Protein AF-A0A2V7ITN9-F1 (afdb_monomer_lite)

Foldseek 3Di:
DDDDPDPVVVVVVVVVCCVVVVPPPDVVLVVPLLNCQAPPPQEDLVVLLVQLLVQLVVLVVDPPPCPQNVDLVSSLVVLLVVLVVVLVVQQVVCVVVVNRNHRNGHHYNVSSVSSSVSSNVNVVVVVVLCPDPPSVVVD

pLDDT: mean 72.34, std 14.69, range [39.53, 93.0]

Structure (mmCIF, N/CA/C/O backbone):
data_AF-A0A2V7ITN9-F1
#
_entry.id   AF-A0A2V7ITN9-F1
#
loop_
_atom_site.group_PDB
_atom_site.id
_atom_site.type_symbol
_atom_site.label_atom_id
_atom_site.label_alt_id
_atom_site.label_comp_id
_atom_site.label_asym_id
_atom_site.label_entity_id
_atom_site.label_seq_id
_atom_site.pdbx_PDB_ins_code
_atom_site.Cartn_x
_atom_site.Cartn_y
_atom_site.Cartn_z
_atom_site.occupancy
_atom_site.B_iso_or_equiv
_atom_site.auth_seq_id
_atom_site.auth_comp_id
_atom_site.auth_asym_id
_atom_site.auth_atom_id
_atom_site.pdbx_PDB_model_num
ATOM 1 N N . MET A 1 1 ? 2.853 12.381 34.288 1.00 39.53 1 MET A N 1
ATOM 2 C CA . MET A 1 1 ? 3.360 11.828 33.014 1.00 39.53 1 MET A CA 1
ATOM 3 C C . MET A 1 1 ? 4.210 12.902 32.360 1.00 39.53 1 MET A C 1
ATOM 5 O O . MET A 1 1 ? 3.672 13.941 32.010 1.00 39.53 1 MET A O 1
ATOM 9 N N . VAL A 1 2 ? 5.527 12.709 32.303 1.00 39.62 2 VAL A N 1
ATOM 10 C CA . VAL A 1 2 ? 6.455 13.657 31.670 1.00 39.62 2 VAL A CA 1
ATOM 11 C C . VAL A 1 2 ? 6.541 13.282 30.195 1.00 39.62 2 VAL A C 1
ATOM 13 O O . VAL A 1 2 ? 7.094 12.242 29.853 1.00 39.62 2 VAL A O 1
ATOM 16 N N . THR A 1 3 ? 5.950 14.087 29.317 1.00 48.09 3 THR A N 1
ATOM 17 C CA . THR A 1 3 ? 6.200 13.990 27.877 1.00 48.09 3 THR A CA 1
ATOM 18 C C . THR A 1 3 ? 7.564 14.611 27.608 1.00 48.09 3 THR A C 1
ATOM 20 O O . THR A 1 3 ? 7.684 15.835 27.550 1.00 48.09 3 THR A O 1
ATOM 23 N N . SER A 1 4 ? 8.607 13.790 27.486 1.00 51.88 4 SER A N 1
ATOM 24 C CA . SER A 1 4 ? 9.888 14.272 26.967 1.00 51.88 4 SER A CA 1
ATOM 25 C C . SER A 1 4 ? 9.669 14.785 25.540 1.00 51.88 4 SER A C 1
ATOM 27 O O . SER A 1 4 ? 9.165 14.024 24.709 1.00 51.88 4 SER A O 1
ATOM 29 N N . PRO A 1 5 ? 10.008 16.049 25.224 1.00 58.72 5 PRO A N 1
ATOM 30 C CA . PRO A 1 5 ? 9.960 16.523 23.851 1.00 58.72 5 PRO A CA 1
ATOM 31 C C . PRO A 1 5 ? 10.928 15.672 23.028 1.00 58.72 5 PRO A C 1
ATOM 33 O O . PRO A 1 5 ? 12.087 15.502 23.414 1.00 58.72 5 PRO A O 1
ATOM 36 N N . ALA A 1 6 ? 10.451 15.112 21.914 1.00 60.06 6 ALA A N 1
ATOM 37 C CA . ALA A 1 6 ? 11.315 14.403 20.981 1.00 60.06 6 ALA A CA 1
ATOM 38 C C . ALA A 1 6 ? 12.515 15.312 20.645 1.00 60.06 6 ALA A C 1
ATOM 40 O O . ALA A 1 6 ? 12.313 16.494 20.335 1.00 60.06 6 ALA A O 1
ATOM 41 N N . PRO A 1 7 ? 13.761 14.823 20.766 1.00 65.50 7 PRO A N 1
ATOM 42 C CA . PRO A 1 7 ? 14.930 15.667 20.591 1.00 65.50 7 PRO A CA 1
ATOM 43 C C . PRO A 1 7 ? 14.910 16.253 19.178 1.00 65.50 7 PRO A C 1
ATOM 45 O O . PRO A 1 7 ? 14.743 15.525 18.204 1.00 65.50 7 PRO A O 1
ATOM 48 N N . ARG A 1 8 ? 15.083 17.575 19.059 1.00 70.12 8 ARG A N 1
ATOM 49 C CA . ARG A 1 8 ? 15.069 18.314 17.776 1.00 70.12 8 ARG A CA 1
ATOM 50 C C . ARG A 1 8 ? 15.982 17.681 16.714 1.00 70.12 8 ARG A C 1
ATOM 52 O O . ARG A 1 8 ? 15.676 17.714 15.528 1.00 70.12 8 ARG A O 1
ATOM 59 N N . TRP A 1 9 ? 17.053 17.035 17.163 1.00 69.94 9 TRP A N 1
ATOM 60 C CA . TRP A 1 9 ? 18.008 16.265 16.366 1.00 69.94 9 TRP A CA 1
ATOM 61 C C . TRP A 1 9 ? 17.390 15.072 15.635 1.00 69.94 9 TRP A C 1
ATOM 63 O O . TRP A 1 9 ? 17.800 14.773 14.523 1.00 69.94 9 TRP A O 1
ATOM 73 N N . LEU A 1 10 ? 16.385 14.419 16.220 1.00 69.88 10 LEU A N 1
ATOM 74 C CA . LEU A 1 10 ? 15.669 13.298 15.610 1.00 69.88 10 LEU A CA 1
ATOM 75 C C . LEU A 1 10 ? 14.804 13.784 14.442 1.00 69.88 10 LEU A C 1
ATOM 77 O O . LEU A 1 10 ? 14.781 13.148 13.397 1.00 69.88 10 LEU A O 1
ATOM 81 N N . GLY A 1 11 ? 14.178 14.958 14.577 1.00 70.44 11 GLY A N 1
ATOM 82 C CA . GLY A 1 11 ? 13.463 15.609 13.475 1.00 70.44 11 GLY A CA 1
ATOM 83 C C . GLY A 1 11 ? 14.395 16.029 12.336 1.00 70.44 11 GLY A C 1
ATOM 84 O O . GLY A 1 11 ? 14.070 15.821 11.173 1.00 70.44 11 GLY A O 1
ATOM 85 N N . ILE A 1 12 ? 15.581 16.552 12.663 1.00 76.19 12 ILE A N 1
ATOM 86 C CA . ILE A 1 12 ? 16.606 16.912 11.670 1.00 76.19 12 ILE A CA 1
ATOM 87 C C . ILE A 1 12 ? 17.176 15.661 10.994 1.00 76.19 12 ILE A C 1
ATO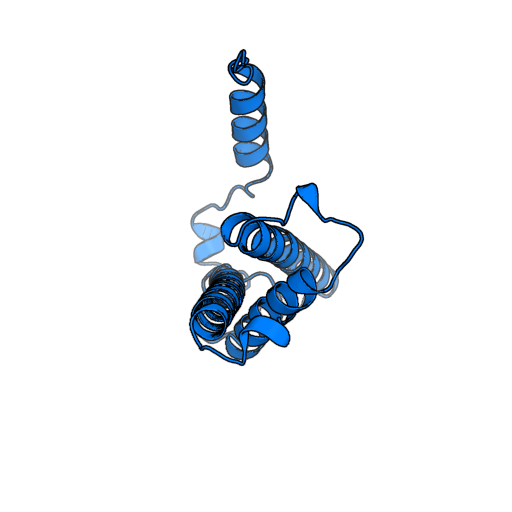M 89 O O . ILE A 1 12 ? 17.341 15.660 9.782 1.00 76.19 12 ILE A O 1
ATOM 93 N N . LEU A 1 13 ? 17.434 14.585 11.739 1.00 76.06 13 LEU A N 1
ATOM 94 C CA . LEU A 1 13 ? 17.903 13.314 11.184 1.00 76.06 13 LEU A CA 1
ATOM 95 C C . LEU A 1 13 ? 16.865 12.682 10.263 1.00 76.06 13 LEU A C 1
ATOM 97 O O . LEU A 1 13 ? 17.233 12.225 9.191 1.00 76.06 13 LEU A O 1
ATOM 101 N N . VAL A 1 14 ? 15.584 12.700 10.641 1.00 72.12 14 VAL A N 1
ATOM 102 C CA . VAL A 1 14 ? 14.492 12.243 9.772 1.00 72.12 14 VAL A CA 1
ATOM 103 C C . VAL A 1 14 ? 14.407 13.118 8.526 1.00 72.12 14 VAL A C 1
ATOM 105 O O . VAL A 1 14 ? 14.338 12.572 7.436 1.00 72.12 14 VAL A O 1
ATOM 108 N N . LEU A 1 15 ? 14.497 14.445 8.659 1.00 70.25 15 LEU A N 1
ATOM 109 C CA . LEU A 1 15 ? 14.455 15.371 7.527 1.00 70.25 15 LEU A CA 1
ATOM 110 C C . LEU A 1 15 ? 15.641 15.165 6.571 1.00 70.25 15 LEU A C 1
ATOM 112 O O . LEU A 1 15 ? 15.451 15.099 5.359 1.00 70.25 15 LEU A O 1
ATOM 116 N N . VAL A 1 16 ? 16.857 15.032 7.105 1.00 73.19 16 VAL A N 1
ATOM 117 C CA . VAL A 1 16 ? 18.073 14.766 6.326 1.00 73.19 16 VAL A CA 1
ATOM 118 C C . VAL A 1 16 ? 17.993 13.390 5.682 1.00 73.19 16 VAL A C 1
ATOM 120 O O . VAL A 1 16 ? 18.249 13.293 4.491 1.00 73.19 16 VAL A O 1
ATOM 123 N N . ALA A 1 17 ? 17.576 12.358 6.418 1.00 62.09 17 ALA A N 1
ATOM 124 C CA . ALA A 1 17 ? 17.366 11.023 5.872 1.00 62.09 17 ALA A CA 1
ATOM 125 C C . ALA A 1 17 ? 16.313 11.040 4.760 1.00 62.09 17 ALA A C 1
ATOM 127 O O . ALA A 1 17 ? 16.543 10.451 3.716 1.00 62.09 17 ALA A O 1
ATOM 128 N N . THR A 1 18 ? 15.203 11.770 4.913 1.00 57.16 18 THR A N 1
ATOM 129 C CA . THR A 1 18 ? 14.241 11.948 3.819 1.00 57.16 18 THR A CA 1
ATOM 130 C C . THR A 1 18 ? 14.861 12.709 2.653 1.00 57.16 18 THR A C 1
ATOM 132 O O . THR A 1 18 ? 14.740 12.261 1.530 1.00 57.16 18 THR A O 1
ATOM 135 N N . LEU A 1 19 ? 15.606 13.794 2.867 1.00 57.75 19 LEU A N 1
ATOM 136 C CA . LEU A 1 19 ? 16.239 14.560 1.783 1.00 57.75 19 LEU A CA 1
ATOM 137 C C . LEU A 1 19 ? 17.349 13.792 1.045 1.00 57.75 19 LEU A C 1
ATOM 139 O O . LEU A 1 19 ? 17.630 14.107 -0.110 1.00 57.75 19 LEU A O 1
ATOM 143 N N . THR A 1 20 ? 18.000 12.826 1.696 1.00 56.03 20 THR A N 1
ATOM 144 C CA . THR A 1 20 ? 19.065 12.007 1.098 1.00 56.03 20 THR A CA 1
ATOM 145 C C . THR A 1 20 ? 18.560 10.687 0.521 1.00 56.03 20 THR A C 1
ATOM 147 O O . THR A 1 20 ? 19.170 10.188 -0.423 1.00 56.03 20 THR A O 1
ATOM 150 N N . LEU A 1 21 ? 17.466 10.134 1.059 1.00 46.69 21 LEU A N 1
ATOM 151 C CA . LEU A 1 21 ? 16.814 8.912 0.571 1.00 46.69 21 LEU A CA 1
ATOM 152 C C . LEU A 1 21 ? 15.699 9.189 -0.435 1.00 46.69 21 LEU A C 1
ATOM 154 O O . LEU A 1 21 ? 15.343 8.277 -1.174 1.00 46.69 21 LEU A O 1
ATOM 158 N N . ILE A 1 22 ? 15.157 10.411 -0.496 1.00 43.94 22 ILE A N 1
ATOM 159 C CA . ILE A 1 22 ? 14.361 10.848 -1.641 1.00 43.94 22 ILE A CA 1
ATOM 160 C C . ILE A 1 22 ? 15.342 10.861 -2.817 1.00 43.94 22 ILE A C 1
ATOM 162 O O . ILE A 1 22 ? 16.268 11.683 -2.820 1.00 43.94 22 ILE A O 1
ATOM 166 N N . PRO A 1 23 ? 15.203 9.948 -3.800 1.00 43.38 23 PRO A N 1
ATOM 167 C CA . PRO A 1 23 ? 15.999 10.041 -5.011 1.00 43.38 23 PRO A CA 1
ATOM 168 C C . PRO A 1 23 ? 15.821 11.460 -5.540 1.00 43.38 23 PRO A C 1
ATOM 170 O O . PRO A 1 23 ? 14.716 11.998 -5.497 1.00 43.38 23 PRO A O 1
ATOM 173 N N . ARG A 1 24 ? 16.913 12.117 -5.949 1.00 43.97 24 ARG A N 1
ATOM 174 C CA . ARG A 1 24 ? 16.852 13.460 -6.539 1.00 43.97 24 ARG A CA 1
ATOM 175 C C . ARG A 1 24 ? 16.064 13.364 -7.845 1.00 43.97 24 ARG A C 1
ATOM 177 O O . ARG A 1 24 ? 16.653 13.256 -8.918 1.00 43.97 24 ARG A O 1
ATOM 184 N N . CYS A 1 25 ? 14.740 13.366 -7.735 1.00 42.78 25 CYS A N 1
ATOM 185 C CA . CYS A 1 25 ? 13.814 13.304 -8.842 1.00 42.78 25 CYS A CA 1
ATOM 186 C C . CYS A 1 25 ? 13.851 14.648 -9.543 1.00 42.78 25 CYS A C 1
ATOM 188 O O . CYS A 1 25 ? 13.071 15.551 -9.253 1.00 42.78 25 CYS A O 1
ATOM 190 N N . GLY A 1 26 ? 14.823 14.811 -10.439 1.00 44.91 26 GLY A N 1
ATOM 191 C CA . GLY A 1 26 ? 14.789 15.895 -11.403 1.00 44.91 26 GLY A CA 1
ATOM 192 C C . GLY A 1 26 ? 13.536 15.757 -12.263 1.00 44.91 26 GLY A C 1
ATOM 193 O O . GLY A 1 26 ? 13.074 14.647 -12.517 1.00 44.91 26 GLY A O 1
ATOM 194 N N . VAL A 1 27 ? 13.014 16.879 -12.758 1.00 46.62 27 VAL A N 1
ATOM 195 C CA . VAL A 1 27 ? 11.843 16.937 -13.659 1.00 46.62 27 VAL A CA 1
ATOM 196 C C . VAL A 1 27 ? 11.981 15.968 -14.851 1.00 46.62 27 VAL A C 1
ATOM 198 O O . VAL A 1 27 ? 10.995 15.438 -15.346 1.00 46.62 27 VAL A O 1
ATOM 201 N N . ALA A 1 28 ? 13.218 15.650 -15.247 1.00 46.53 28 ALA A N 1
ATOM 202 C CA . ALA A 1 28 ? 13.551 14.645 -16.252 1.00 46.53 28 ALA A CA 1
ATOM 203 C C . ALA A 1 28 ? 13.079 13.213 -15.917 1.00 46.53 28 ALA A C 1
ATOM 205 O O . ALA A 1 28 ? 12.739 12.485 -16.835 1.00 46.53 28 ALA A O 1
ATOM 206 N N . GLN A 1 29 ? 12.996 12.812 -14.642 1.00 49.38 29 GLN A N 1
ATOM 207 C CA . GLN A 1 29 ? 12.454 11.503 -14.234 1.00 49.38 29 GLN A CA 1
ATOM 208 C C . GLN A 1 29 ? 10.925 11.437 -14.337 1.00 49.38 29 GLN A C 1
ATOM 210 O O . GLN A 1 29 ? 10.366 10.354 -14.398 1.00 49.38 29 GLN A O 1
ATOM 215 N N . PHE A 1 30 ? 10.238 12.581 -14.386 1.00 48.78 30 PHE A N 1
ATOM 216 C CA . PHE A 1 30 ? 8.796 12.641 -14.652 1.00 48.78 30 PHE A CA 1
ATOM 217 C C . PHE A 1 30 ? 8.469 12.596 -16.153 1.00 48.78 30 PHE A C 1
ATOM 219 O O . PHE A 1 30 ? 7.314 12.410 -16.524 1.00 48.78 30 PHE A O 1
ATOM 226 N N . LEU A 1 31 ? 9.480 12.798 -17.003 1.00 43.03 31 LEU A N 1
ATOM 227 C CA . LEU A 1 31 ? 9.384 12.812 -18.466 1.00 43.03 31 LEU A CA 1
ATOM 228 C C . LEU A 1 31 ? 10.132 11.642 -19.114 1.00 43.03 31 LEU A C 1
ATOM 230 O O . LEU A 1 31 ? 10.131 11.512 -20.336 1.00 43.03 31 LEU A O 1
ATOM 234 N N . ASP A 1 32 ? 10.791 10.819 -18.305 1.00 50.94 32 ASP A N 1
ATOM 235 C CA . ASP A 1 32 ? 11.484 9.625 -18.750 1.00 50.94 32 ASP A CA 1
ATOM 236 C C . ASP A 1 32 ? 10.430 8.533 -19.002 1.00 50.94 32 ASP A C 1
ATOM 238 O O . ASP A 1 32 ? 9.742 8.130 -18.061 1.00 50.94 32 ASP A O 1
ATOM 242 N N . PRO A 1 33 ? 10.256 8.068 -20.253 1.00 47.81 33 PRO A N 1
ATOM 243 C CA . PRO A 1 33 ? 9.274 7.038 -20.591 1.00 47.81 33 PRO A CA 1
ATOM 244 C C . PRO A 1 33 ? 9.526 5.705 -19.863 1.00 47.81 33 PRO A C 1
ATOM 246 O O . PRO A 1 33 ? 8.608 4.887 -19.765 1.00 47.81 33 PRO A O 1
ATOM 249 N N . ASP A 1 34 ? 10.726 5.510 -19.302 1.00 49.84 34 ASP A N 1
ATOM 250 C CA . ASP A 1 34 ? 11.076 4.357 -18.471 1.00 49.84 34 ASP A CA 1
ATOM 251 C C . ASP A 1 34 ? 10.748 4.566 -16.977 1.00 49.84 34 ASP A C 1
ATOM 253 O O . ASP A 1 34 ? 10.695 3.592 -16.218 1.00 49.84 34 ASP A O 1
ATOM 257 N N . ASN A 1 35 ? 10.480 5.805 -16.541 1.00 54.34 35 ASN A N 1
ATOM 258 C CA . ASN A 1 35 ? 10.065 6.138 -15.178 1.00 54.34 35 ASN A CA 1
ATOM 259 C C . ASN A 1 35 ? 8.542 6.284 -15.085 1.00 54.34 35 ASN A C 1
ATOM 261 O O . ASN A 1 35 ? 7.939 7.325 -15.339 1.00 54.34 35 ASN A O 1
ATOM 265 N N . LYS A 1 36 ? 7.909 5.210 -14.624 1.00 59.25 36 LYS A N 1
ATOM 266 C CA . LYS A 1 36 ? 6.454 5.080 -14.478 1.00 59.25 36 LYS A CA 1
ATOM 267 C C . LYS A 1 36 ? 5.891 5.639 -13.176 1.00 59.25 36 LYS A C 1
ATOM 269 O O . LYS A 1 36 ? 4.755 5.334 -12.833 1.00 59.25 36 LYS A O 1
ATOM 274 N N . ILE A 1 37 ? 6.639 6.513 -12.505 1.00 59.59 37 ILE A N 1
ATOM 275 C CA . ILE A 1 37 ? 6.316 7.070 -11.182 1.00 59.59 37 ILE A CA 1
ATOM 276 C C . ILE A 1 37 ? 4.858 7.561 -11.110 1.00 59.59 37 ILE A C 1
ATOM 278 O O . ILE A 1 37 ? 4.204 7.364 -10.090 1.00 59.59 37 ILE A O 1
ATOM 282 N N . LEU A 1 38 ? 4.326 8.147 -12.192 1.00 60.06 38 LEU A N 1
ATOM 283 C CA . LEU A 1 38 ? 2.937 8.622 -12.289 1.00 60.06 38 LEU A CA 1
ATOM 284 C C . LEU A 1 38 ? 2.127 7.972 -13.430 1.00 60.06 38 LEU A C 1
ATOM 286 O O . LEU A 1 38 ? 1.126 8.537 -13.874 1.00 60.06 38 LEU A O 1
ATOM 290 N N . CYS A 1 39 ? 2.540 6.818 -13.959 1.00 63.94 39 CYS A N 1
ATOM 291 C CA . CYS A 1 39 ? 1.850 6.238 -15.109 1.00 63.94 39 CYS A CA 1
ATOM 292 C C . CYS A 1 39 ? 0.545 5.531 -14.711 1.00 63.94 39 CYS A C 1
ATOM 294 O O 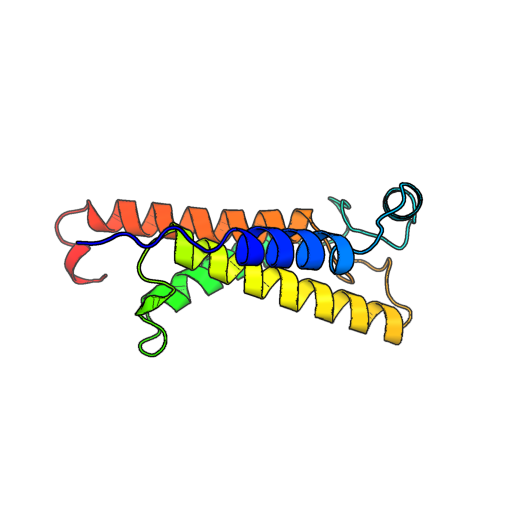. CYS A 1 39 ? 0.548 4.406 -14.221 1.00 63.94 39 CYS A O 1
ATOM 296 N N . TRP A 1 40 ? -0.592 6.149 -15.033 1.00 62.47 40 TRP A N 1
ATOM 297 C CA . TRP A 1 40 ? -1.920 5.605 -14.732 1.00 62.47 40 TRP A CA 1
ATOM 298 C C . TRP A 1 40 ? -2.304 4.353 -15.545 1.00 62.47 40 TRP A C 1
ATOM 300 O O . TRP A 1 40 ? -3.141 3.575 -15.113 1.00 62.47 40 TRP A O 1
ATOM 310 N N . HIS A 1 41 ? -1.728 4.121 -16.725 1.00 60.66 41 HIS A N 1
ATOM 311 C CA . HIS A 1 41 ? -2.125 2.992 -17.590 1.00 60.66 41 HIS A CA 1
ATOM 312 C C . HIS A 1 41 ? -1.112 1.850 -17.640 1.00 60.66 41 HIS A C 1
ATOM 314 O O . HIS A 1 41 ? -1.321 0.866 -18.343 1.00 60.66 41 HIS A O 1
ATOM 320 N N . CYS A 1 42 ? 0.003 1.994 -16.936 1.00 61.12 42 CYS A N 1
ATOM 321 C CA . CYS A 1 42 ? 1.126 1.088 -17.081 1.00 61.12 42 CYS A CA 1
ATOM 322 C C . CYS A 1 42 ? 1.078 -0.127 -16.160 1.00 61.12 42 CYS A C 1
ATOM 324 O O . CYS A 1 42 ? 1.739 -1.113 -16.483 1.00 61.12 42 CYS A O 1
ATOM 326 N N . ASN A 1 43 ? 0.362 -0.020 -15.044 1.00 66.50 43 ASN A N 1
ATOM 327 C CA . ASN A 1 43 ? 0.359 -0.987 -13.957 1.00 66.50 43 ASN A CA 1
ATOM 328 C C . ASN A 1 43 ? -1.084 -1.326 -13.563 1.00 66.50 43 ASN A C 1
ATOM 330 O O . ASN A 1 43 ? -2.010 -0.522 -13.730 1.00 66.50 43 ASN A O 1
ATOM 334 N N . SER A 1 44 ? -1.280 -2.540 -13.054 1.00 72.75 44 SER A N 1
ATOM 335 C CA . SER A 1 44 ? -2.565 -2.999 -12.531 1.00 72.75 44 SER A CA 1
ATOM 336 C C . SER A 1 44 ? -2.865 -2.412 -11.144 1.00 72.75 44 SER A C 1
ATOM 338 O O . SER A 1 44 ? -2.668 -3.063 -10.118 1.00 72.75 44 SER A O 1
ATOM 340 N N . HIS A 1 45 ? -3.450 -1.212 -11.105 1.00 78.69 45 HIS A N 1
ATOM 341 C CA . HIS A 1 45 ? -3.907 -0.545 -9.867 1.00 78.69 45 HIS A CA 1
ATOM 342 C C . HIS A 1 45 ? -4.824 -1.406 -8.991 1.00 78.69 45 HIS A C 1
ATOM 344 O O . HIS A 1 45 ? -4.813 -1.315 -7.765 1.00 78.69 45 HIS A O 1
ATOM 350 N N . ASN A 1 46 ? -5.618 -2.277 -9.619 1.00 82.62 46 ASN A N 1
ATOM 351 C CA . ASN A 1 46 ? -6.494 -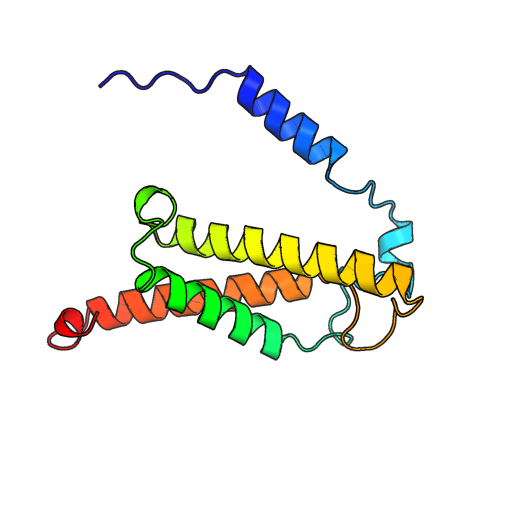3.206 -8.909 1.00 82.62 46 ASN A CA 1
ATOM 352 C C . ASN A 1 46 ? -5.695 -4.215 -8.074 1.00 82.62 46 ASN A C 1
ATOM 354 O O . ASN A 1 46 ? -6.136 -4.588 -6.988 1.00 82.62 46 ASN A O 1
ATOM 358 N N . ALA A 1 47 ? -4.534 -4.657 -8.567 1.00 82.25 47 ALA A N 1
ATOM 359 C CA . ALA A 1 47 ? -3.670 -5.569 -7.828 1.00 82.25 47 ALA A CA 1
ATOM 360 C C . ALA A 1 47 ? -3.092 -4.887 -6.580 1.00 82.25 47 ALA A C 1
ATOM 362 O O . ALA A 1 47 ? -3.121 -5.496 -5.515 1.00 82.25 47 ALA A O 1
ATOM 363 N N . HIS A 1 48 ? -2.683 -3.619 -6.683 1.00 84.44 48 HIS A N 1
ATOM 364 C CA . HIS A 1 48 ? -2.226 -2.817 -5.541 1.00 84.44 48 HIS A CA 1
ATOM 365 C C . HIS A 1 48 ? -3.346 -2.574 -4.528 1.00 84.44 48 HIS A C 1
ATOM 367 O O . HIS A 1 48 ? -3.202 -2.852 -3.343 1.00 84.44 48 HIS A O 1
ATOM 373 N N . PHE A 1 49 ? -4.543 -2.202 -4.985 1.00 87.00 49 PHE A N 1
ATOM 374 C CA . PHE A 1 49 ? -5.688 -2.063 -4.084 1.00 87.00 49 PHE A CA 1
ATOM 375 C C . PHE A 1 49 ? -5.964 -3.340 -3.277 1.00 87.00 49 PHE A C 1
ATOM 377 O O . PHE A 1 49 ? -6.117 -3.296 -2.055 1.00 87.00 49 PHE A O 1
ATOM 384 N N . ILE A 1 50 ? -6.011 -4.492 -3.952 1.00 86.81 50 ILE A N 1
ATOM 385 C CA . ILE A 1 50 ? -6.229 -5.790 -3.302 1.00 86.81 50 ILE A CA 1
ATOM 386 C C . ILE A 1 50 ? -5.046 -6.141 -2.393 1.00 86.81 50 ILE A C 1
ATOM 388 O O . ILE A 1 50 ? -5.261 -6.648 -1.290 1.00 86.81 50 ILE A O 1
ATOM 392 N N . GLY A 1 51 ? -3.819 -5.856 -2.828 1.00 86.69 51 GLY A N 1
ATOM 393 C CA . GLY A 1 51 ? -2.589 -6.061 -2.071 1.00 86.69 51 GLY A CA 1
ATOM 394 C C . GLY A 1 51 ? -2.608 -5.295 -0.754 1.00 86.69 51 GLY A C 1
ATOM 395 O O . GLY A 1 51 ? -2.518 -5.912 0.306 1.00 86.69 51 GLY A O 1
ATOM 396 N N . GLY A 1 52 ? -2.834 -3.984 -0.804 1.00 87.12 52 GLY A N 1
ATOM 397 C CA . GLY A 1 52 ? -2.960 -3.133 0.375 1.00 87.12 52 GLY A CA 1
ATOM 398 C C . GLY A 1 52 ? -4.117 -3.522 1.297 1.00 87.12 52 GLY A C 1
ATOM 399 O O . GLY A 1 52 ? -3.935 -3.589 2.513 1.00 87.12 52 GLY A O 1
ATOM 400 N N . ALA A 1 53 ? -5.283 -3.866 0.738 1.00 90.25 53 ALA A N 1
ATOM 401 C CA . ALA A 1 53 ? -6.425 -4.338 1.522 1.00 90.25 53 ALA A CA 1
ATOM 402 C C . ALA A 1 53 ? -6.127 -5.656 2.258 1.00 90.25 53 ALA A C 1
ATOM 404 O O . ALA A 1 53 ? -6.460 -5.798 3.437 1.00 90.25 53 ALA A O 1
ATOM 405 N N . THR A 1 54 ? -5.484 -6.607 1.572 1.00 89.44 54 THR A N 1
ATOM 406 C CA . THR A 1 54 ? -5.111 -7.921 2.122 1.00 89.44 54 THR A CA 1
ATOM 407 C C . THR A 1 54 ? -4.000 -7.789 3.153 1.00 89.44 54 THR A C 1
ATOM 409 O O . THR A 1 54 ? -4.068 -8.421 4.209 1.00 89.44 54 THR A O 1
ATOM 412 N N . ALA A 1 55 ? -2.998 -6.955 2.863 1.00 88.94 55 ALA A N 1
ATOM 413 C CA . ALA A 1 55 ? -1.911 -6.654 3.775 1.00 88.94 55 ALA A CA 1
ATOM 414 C C . ALA A 1 55 ? -2.476 -6.099 5.079 1.00 88.94 55 ALA A C 1
ATOM 416 O O . ALA A 1 55 ? -2.225 -6.713 6.108 1.00 88.94 55 ALA A O 1
ATOM 417 N N . ASP A 1 56 ? -3.299 -5.041 5.027 1.00 89.56 56 ASP A N 1
ATOM 418 C CA . ASP A 1 56 ? -3.944 -4.444 6.204 1.00 89.56 56 ASP A CA 1
ATOM 419 C C . ASP A 1 56 ? -4.780 -5.462 6.987 1.00 89.56 56 ASP A C 1
ATOM 421 O O . ASP A 1 56 ? -4.597 -5.612 8.196 1.00 89.56 56 ASP A O 1
ATOM 425 N N . ALA A 1 57 ? -5.625 -6.237 6.296 1.00 88.88 57 ALA A N 1
ATOM 426 C CA . ALA A 1 57 ? -6.460 -7.259 6.922 1.00 88.88 57 ALA A CA 1
ATOM 427 C C . ALA A 1 57 ? -5.621 -8.288 7.693 1.00 88.88 57 ALA A C 1
ATOM 429 O O . ALA A 1 57 ? -5.968 -8.645 8.819 1.00 88.88 57 ALA A O 1
ATOM 430 N N . ALA A 1 58 ? -4.488 -8.725 7.135 1.00 88.56 58 ALA A N 1
ATOM 431 C CA . ALA A 1 58 ? -3.587 -9.654 7.809 1.00 88.56 58 ALA A CA 1
ATOM 432 C C . ALA A 1 58 ? -3.020 -9.071 9.118 1.00 88.56 58 ALA A C 1
ATOM 434 O O . ALA A 1 58 ? -2.811 -9.813 10.081 1.00 88.56 58 ALA A O 1
ATOM 435 N N . LEU A 1 59 ? -2.843 -7.748 9.205 1.00 87.44 59 LEU A N 1
ATOM 436 C CA . LEU A 1 59 ? -2.273 -7.075 10.383 1.00 87.44 59 LEU A CA 1
ATOM 437 C C . LEU A 1 59 ? -3.202 -7.143 11.592 1.00 87.44 59 LEU A C 1
ATOM 439 O O . LEU A 1 59 ? -2.728 -7.072 12.725 1.00 87.44 59 LEU A O 1
ATOM 443 N N . HIS A 1 60 ? -4.507 -7.335 11.378 1.00 85.06 60 HIS A N 1
ATOM 444 C CA . HIS A 1 60 ? -5.465 -7.569 12.466 1.00 85.06 60 HIS A CA 1
ATOM 445 C C . HIS A 1 60 ? -5.287 -8.941 13.124 1.00 85.06 60 HIS A C 1
ATOM 447 O O . HIS A 1 60 ? -5.663 -9.108 14.283 1.00 85.06 60 HIS A O 1
ATOM 453 N N . PHE A 1 61 ? -4.683 -9.908 12.427 1.00 80.50 61 PHE A N 1
ATOM 454 C CA . PHE A 1 61 ? -4.533 -11.286 12.905 1.00 80.50 61 PHE A CA 1
ATOM 455 C C . PHE A 1 61 ? -3.101 -11.648 13.319 1.00 80.50 61 PHE A C 1
ATOM 457 O O . PHE A 1 61 ? -2.901 -12.687 13.947 1.00 80.50 61 PHE A O 1
ATOM 464 N N . MET A 1 62 ? -2.099 -10.819 13.003 1.00 77.94 62 MET A N 1
ATOM 465 C CA . MET A 1 62 ? -0.696 -11.102 13.329 1.00 77.94 62 MET A CA 1
ATOM 466 C C . MET A 1 62 ? -0.390 -10.867 14.824 1.00 77.94 62 MET A C 1
ATOM 468 O O . MET A 1 62 ? -0.416 -9.728 15.295 1.00 77.94 62 MET A O 1
ATOM 472 N N . PRO A 1 63 ? -0.031 -11.911 15.599 1.00 60.41 63 PRO A N 1
ATOM 473 C CA . PRO A 1 63 ? 0.093 -11.803 17.056 1.00 60.41 63 PRO A CA 1
ATOM 474 C C . PRO A 1 63 ? 1.422 -11.190 17.535 1.00 60.41 63 PRO A C 1
ATOM 476 O O . PRO A 1 63 ? 1.531 -10.822 18.705 1.00 60.41 63 PRO A O 1
ATOM 479 N N . PHE A 1 64 ? 2.429 -11.067 16.663 1.00 61.47 64 PHE A N 1
ATOM 480 C CA . PHE A 1 64 ? 3.823 -10.817 17.063 1.00 61.47 64 PHE A CA 1
ATOM 481 C C . PHE A 1 64 ? 4.259 -9.346 17.031 1.00 61.47 64 PHE A C 1
ATOM 483 O O . PHE A 1 64 ? 5.323 -9.024 17.551 1.00 61.47 64 PHE A O 1
ATOM 490 N N . VAL A 1 65 ? 3.458 -8.441 16.456 1.00 56.62 65 VAL A N 1
ATOM 491 C CA . VAL A 1 65 ? 3.859 -7.033 16.263 1.00 56.62 65 VAL A CA 1
ATOM 492 C C . VAL A 1 65 ? 2.839 -6.064 16.858 1.00 56.62 65 VAL A C 1
ATOM 494 O O . VAL A 1 65 ? 2.530 -5.024 16.293 1.00 56.62 65 VAL A O 1
ATOM 497 N N . LYS A 1 66 ? 2.284 -6.407 18.028 1.00 55.62 66 LYS A N 1
ATOM 498 C CA . LYS A 1 66 ? 1.145 -5.676 18.603 1.00 55.62 66 LYS A CA 1
ATOM 499 C C . LYS A 1 66 ? 1.386 -4.174 18.745 1.00 55.62 66 LYS A C 1
ATOM 501 O O . LYS A 1 66 ? 0.520 -3.405 18.367 1.00 55.62 66 LYS A O 1
ATOM 506 N N . GLN A 1 67 ? 2.552 -3.730 19.204 1.00 59.38 67 GLN A N 1
ATOM 507 C CA . GLN A 1 67 ? 2.691 -2.358 19.711 1.00 59.38 67 GLN A CA 1
ATOM 508 C C . GLN A 1 67 ? 2.761 -1.264 18.627 1.00 59.38 67 GLN A C 1
ATOM 510 O O . GLN A 1 67 ? 2.263 -0.150 18.817 1.00 59.38 67 GLN A O 1
ATOM 515 N N . SER A 1 68 ? 3.346 -1.554 17.464 1.00 54.69 68 SER A N 1
ATOM 516 C CA . SER A 1 68 ? 3.497 -0.578 16.373 1.00 54.69 68 SER A CA 1
ATOM 517 C C . SER A 1 68 ? 2.271 -0.471 15.460 1.00 54.69 68 SER A C 1
ATOM 519 O O . SER A 1 68 ? 2.288 0.395 14.600 1.00 54.69 68 SER A O 1
ATOM 521 N N . TRP A 1 69 ? 1.226 -1.291 15.660 1.00 70.06 69 TRP A N 1
ATOM 522 C CA . TRP A 1 69 ? 0.134 -1.545 14.700 1.00 70.06 69 TRP A CA 1
ATOM 523 C C . TRP A 1 69 ? -1.243 -1.514 15.398 1.00 70.06 69 TRP A C 1
ATOM 525 O O . TRP A 1 69 ? -2.244 -1.963 14.851 1.00 70.06 69 TRP A O 1
ATOM 535 N N . GLU A 1 70 ? -1.321 -1.003 16.634 1.00 75.44 70 GLU A N 1
ATOM 536 C CA . GLU A 1 70 ? -2.559 -1.019 17.438 1.00 75.44 70 GLU A CA 1
ATOM 537 C C . GLU A 1 70 ? -3.655 -0.120 16.857 1.00 75.44 70 GLU A C 1
ATOM 539 O O . GLU A 1 70 ? -4.847 -0.411 16.983 1.00 75.44 70 GLU A O 1
ATOM 544 N N . THR A 1 71 ? -3.264 0.967 16.190 1.00 86.25 71 THR A N 1
ATOM 545 C CA . THR A 1 71 ? -4.201 1.950 15.642 1.00 86.25 71 THR A CA 1
ATOM 546 C C . THR A 1 71 ? -4.397 1.764 14.134 1.00 86.25 71 THR A C 1
ATOM 548 O O . THR A 1 71 ? -3.454 1.365 13.449 1.00 86.25 71 THR A O 1
ATOM 551 N N . PRO A 1 72 ? -5.580 2.117 13.593 1.00 86.19 72 PRO A N 1
ATOM 552 C CA . PRO A 1 72 ? -5.837 2.098 12.149 1.00 86.19 72 PRO A CA 1
ATOM 553 C C . PRO A 1 72 ? -4.762 2.834 11.345 1.00 86.19 72 PRO A C 1
ATOM 555 O O . PRO A 1 72 ? -4.186 2.299 10.407 1.00 86.19 72 PRO A O 1
ATOM 558 N N . ALA A 1 73 ? -4.404 4.045 11.786 1.00 86.88 73 ALA A N 1
ATOM 559 C CA . ALA A 1 73 ? -3.386 4.858 11.127 1.00 86.88 73 ALA A CA 1
ATOM 560 C C . ALA A 1 73 ? -2.007 4.183 11.109 1.00 86.88 73 ALA A C 1
ATOM 562 O O . ALA A 1 73 ? -1.255 4.332 10.152 1.00 86.88 73 ALA A O 1
ATOM 563 N N . ARG A 1 74 ? -1.670 3.439 12.167 1.00 86.88 74 ARG A N 1
ATOM 564 C CA . ARG A 1 74 ? -0.409 2.709 12.248 1.00 86.88 74 ARG A CA 1
ATOM 565 C C . ARG A 1 74 ? -0.379 1.508 11.304 1.00 86.88 74 ARG A C 1
ATOM 567 O O . ARG A 1 74 ? 0.642 1.319 10.659 1.00 86.88 74 ARG A O 1
ATOM 574 N N . ARG A 1 75 ? -1.478 0.756 11.175 1.00 88.31 75 ARG A N 1
ATOM 575 C CA . ARG A 1 75 ? -1.578 -0.360 10.215 1.00 88.31 75 ARG A CA 1
ATOM 576 C C . ARG A 1 75 ? -1.476 0.121 8.773 1.00 88.31 75 ARG A C 1
ATOM 578 O O . ARG A 1 75 ? -0.617 -0.366 8.044 1.00 88.31 75 ARG A O 1
ATOM 585 N N . VAL A 1 76 ? -2.205 1.181 8.422 1.00 87.44 76 VAL A N 1
ATOM 586 C CA . VAL A 1 76 ? -2.085 1.838 7.109 1.00 87.44 76 VAL A CA 1
ATOM 587 C C . VAL A 1 76 ? -0.655 2.334 6.864 1.00 87.44 76 VAL A C 1
ATOM 589 O O . VAL A 1 76 ? -0.107 2.121 5.786 1.00 87.44 76 VAL A O 1
ATOM 592 N N . ALA A 1 77 ? -0.003 2.942 7.862 1.00 87.94 77 ALA A N 1
ATOM 593 C CA . ALA A 1 77 ? 1.397 3.349 7.741 1.00 87.94 77 ALA A CA 1
ATOM 594 C C . ALA A 1 77 ? 2.341 2.152 7.544 1.00 87.94 77 ALA A C 1
ATOM 596 O O . ALA A 1 77 ? 3.338 2.270 6.835 1.00 87.94 77 ALA A O 1
ATOM 597 N N . THR A 1 78 ? 2.043 0.992 8.131 1.00 88.75 78 THR A N 1
ATOM 598 C CA . THR A 1 78 ? 2.831 -0.212 7.877 1.00 88.75 78 THR A CA 1
ATOM 599 C C . THR A 1 78 ? 2.636 -0.748 6.464 1.00 88.75 78 THR A C 1
ATOM 601 O O . THR A 1 78 ? 3.628 -1.100 5.828 1.00 88.75 78 THR A O 1
ATOM 604 N N . VAL A 1 79 ? 1.405 -0.739 5.943 1.00 89.06 79 VAL A N 1
ATOM 605 C CA . VAL A 1 79 ? 1.153 -1.039 4.526 1.00 89.06 79 VAL A CA 1
ATOM 606 C C . VAL A 1 79 ? 1.933 -0.075 3.635 1.00 89.06 79 VAL A C 1
ATOM 608 O O . VAL A 1 79 ? 2.594 -0.524 2.709 1.00 89.06 79 VAL A O 1
ATOM 611 N N . ALA A 1 80 ? 1.964 1.219 3.967 1.00 87.94 80 ALA A N 1
ATOM 612 C CA . ALA A 1 80 ? 2.748 2.216 3.237 1.00 87.94 80 ALA A CA 1
ATOM 613 C C . ALA A 1 80 ? 4.242 1.860 3.175 1.00 87.94 80 ALA A C 1
ATOM 615 O O . ALA A 1 80 ? 4.854 1.896 2.112 1.00 87.94 80 ALA A O 1
ATOM 616 N N . ILE A 1 81 ? 4.838 1.513 4.321 1.00 86.75 81 ILE A N 1
ATOM 617 C CA . ILE A 1 81 ? 6.264 1.168 4.417 1.00 86.75 81 ILE A CA 1
ATOM 618 C C . ILE A 1 81 ? 6.561 -0.109 3.626 1.00 86.75 81 ILE A C 1
ATOM 620 O O . ILE A 1 81 ? 7.557 -0.164 2.905 1.00 86.75 81 ILE A O 1
ATOM 624 N N . ALA A 1 82 ? 5.702 -1.123 3.751 1.00 86.38 82 ALA A N 1
ATOM 625 C CA . ALA A 1 82 ? 5.837 -2.371 3.011 1.00 86.38 82 ALA A CA 1
ATOM 626 C C . ALA A 1 82 ? 5.695 -2.146 1.498 1.00 86.38 82 ALA A C 1
ATOM 628 O O . ALA A 1 82 ? 6.542 -2.618 0.745 1.00 86.38 82 ALA A O 1
ATOM 629 N N . GLY A 1 83 ? 4.691 -1.372 1.073 1.00 85.06 83 GLY A N 1
ATOM 630 C CA . GLY A 1 83 ? 4.453 -1.003 -0.323 1.00 85.06 83 GLY A CA 1
ATOM 631 C C . GLY A 1 83 ? 5.648 -0.269 -0.922 1.00 85.06 83 GLY A C 1
ATOM 632 O O . GLY A 1 83 ? 6.211 -0.725 -1.908 1.00 85.06 83 GLY A O 1
ATOM 633 N N . VAL A 1 84 ? 6.150 0.779 -0.256 1.00 83.19 84 VAL A N 1
ATOM 634 C CA . VAL A 1 84 ? 7.375 1.483 -0.684 1.00 83.19 84 VAL A CA 1
ATOM 635 C C . VAL A 1 84 ? 8.556 0.518 -0.830 1.00 83.19 84 VAL A C 1
ATOM 637 O O . VAL A 1 84 ? 9.304 0.613 -1.800 1.00 83.19 84 VAL A O 1
ATOM 640 N N . GLY A 1 85 ? 8.732 -0.412 0.115 1.00 81.38 85 GLY A N 1
ATOM 641 C CA . GLY A 1 85 ? 9.801 -1.409 0.066 1.00 81.38 85 GLY A CA 1
ATOM 642 C C . GLY A 1 85 ? 9.696 -2.363 -1.128 1.00 81.38 85 GLY A C 1
ATOM 643 O O . GLY A 1 85 ? 10.707 -2.629 -1.779 1.00 81.38 85 GLY A O 1
ATOM 644 N N . LEU A 1 86 ? 8.490 -2.850 -1.428 1.00 82.12 86 LEU A N 1
ATOM 645 C CA . LEU A 1 86 ? 8.225 -3.724 -2.576 1.00 82.12 86 LEU A CA 1
ATOM 646 C C . LEU A 1 86 ? 8.429 -2.985 -3.899 1.00 82.12 86 LEU A C 1
ATOM 648 O O . LEU A 1 86 ? 9.150 -3.468 -4.764 1.00 82.12 86 LEU A O 1
ATOM 652 N N . GLU A 1 87 ? 7.901 -1.773 -4.013 1.00 76.75 87 GLU A N 1
ATOM 653 C CA . GLU A 1 87 ? 8.056 -0.926 -5.195 1.00 76.75 87 GLU A CA 1
ATOM 654 C C . GLU A 1 87 ? 9.535 -0.580 -5.466 1.00 76.75 87 GLU A C 1
ATOM 656 O O . GLU A 1 87 ? 10.002 -0.571 -6.608 1.00 76.75 87 GLU A O 1
ATOM 661 N N . LEU A 1 88 ? 10.322 -0.324 -4.411 1.00 76.81 88 LEU A N 1
ATOM 662 C CA . LEU A 1 88 ? 11.774 -0.126 -4.515 1.00 76.81 88 LEU A CA 1
ATOM 663 C C . LEU A 1 88 ? 12.490 -1.395 -4.990 1.00 76.81 88 LEU A C 1
ATOM 665 O O . LEU A 1 88 ? 13.420 -1.304 -5.796 1.00 76.81 88 LEU A O 1
ATOM 669 N N . ALA A 1 89 ? 12.076 -2.569 -4.508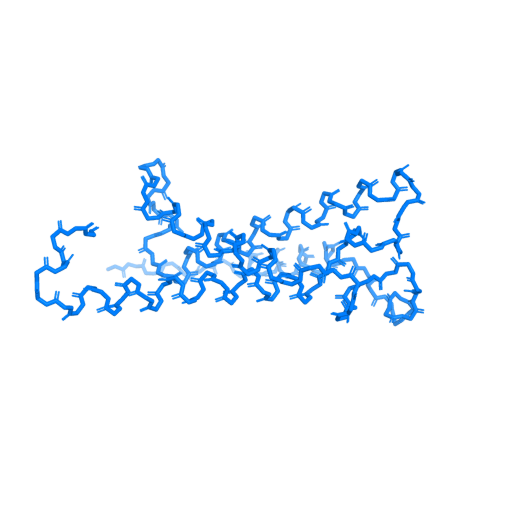 1.00 80.69 89 ALA A N 1
ATOM 670 C CA . ALA A 1 89 ? 12.625 -3.844 -4.957 1.00 80.69 89 ALA A CA 1
ATOM 671 C C . ALA A 1 89 ? 12.307 -4.096 -6.440 1.00 80.69 89 ALA A C 1
ATOM 673 O O . ALA A 1 89 ? 13.214 -4.436 -7.203 1.00 80.69 89 ALA A O 1
ATOM 674 N N . ASP A 1 90 ? 11.071 -3.833 -6.867 1.00 75.94 90 ASP A N 1
ATOM 675 C CA . ASP A 1 90 ? 10.635 -3.953 -8.260 1.00 75.94 90 ASP A CA 1
ATOM 676 C C . ASP A 1 90 ? 11.372 -2.977 -9.178 1.00 75.94 90 ASP A C 1
ATOM 678 O O . ASP A 1 90 ? 11.766 -3.338 -10.291 1.00 75.94 90 ASP A O 1
ATOM 682 N N . TYR A 1 91 ? 11.653 -1.761 -8.704 1.00 75.00 91 TYR A N 1
ATOM 683 C CA . TYR A 1 91 ? 12.505 -0.815 -9.420 1.00 75.00 91 TYR A CA 1
ATOM 684 C C . TYR A 1 91 ? 13.936 -1.332 -9.600 1.00 75.00 91 TYR A C 1
ATOM 686 O O . TYR A 1 91 ? 14.483 -1.292 -10.705 1.00 75.00 91 TYR A O 1
ATOM 694 N N . VAL A 1 92 ? 14.559 -1.854 -8.539 1.00 77.19 92 VAL A N 1
ATOM 695 C CA . VAL A 1 92 ? 15.908 -2.434 -8.633 1.00 77.19 92 VAL A CA 1
ATOM 696 C C . VAL A 1 92 ? 15.911 -3.622 -9.596 1.00 77.19 92 VAL A C 1
ATOM 698 O O . VAL A 1 92 ? 16.784 -3.707 -10.465 1.00 77.19 92 VAL A O 1
ATOM 701 N N . GLN A 1 93 ? 14.914 -4.503 -9.497 1.00 80.31 93 GLN A N 1
ATOM 702 C CA . GLN A 1 93 ? 14.791 -5.673 -10.358 1.00 80.31 93 GLN A CA 1
ATOM 703 C C . GLN A 1 93 ? 14.570 -5.282 -11.824 1.00 80.31 93 GLN A C 1
ATOM 705 O O . GLN A 1 93 ? 15.216 -5.845 -12.711 1.00 80.31 93 GLN A O 1
ATOM 710 N N . CYS A 1 94 ? 13.716 -4.292 -12.107 1.00 75.56 94 CYS A N 1
ATOM 711 C CA . CYS A 1 94 ? 13.487 -3.846 -13.479 1.00 75.56 94 CYS A CA 1
ATOM 712 C C . CYS A 1 94 ? 14.762 -3.263 -14.096 1.00 75.56 94 CYS A C 1
ATOM 714 O O . CYS A 1 94 ? 15.024 -3.501 -15.278 1.00 75.56 94 CYS A O 1
ATOM 716 N N . ARG A 1 95 ? 15.580 -2.545 -13.305 1.00 75.31 95 ARG A N 1
ATOM 717 C CA . ARG A 1 95 ? 16.846 -1.954 -13.766 1.00 75.31 95 ARG A CA 1
ATOM 718 C C . ARG A 1 95 ? 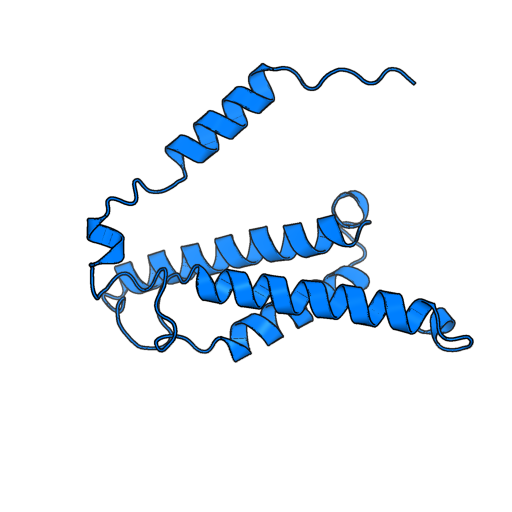17.869 -3.034 -14.087 1.00 75.31 95 ARG A C 1
ATOM 720 O O . ARG A 1 95 ? 18.476 -2.977 -15.151 1.00 75.31 95 ARG A O 1
ATOM 727 N N . GLN A 1 96 ? 18.011 -4.029 -13.212 1.00 80.44 96 GLN A N 1
ATOM 728 C CA . GLN A 1 96 ? 18.898 -5.175 -13.436 1.00 80.44 96 GLN A CA 1
ATOM 729 C C . GLN A 1 96 ? 18.490 -5.987 -14.669 1.00 80.44 96 GLN A C 1
ATOM 731 O O . GLN A 1 96 ? 19.341 -6.422 -15.438 1.00 80.44 96 GLN A O 1
ATOM 736 N N . ALA A 1 97 ? 17.186 -6.167 -14.879 1.00 81.69 97 ALA A N 1
ATOM 737 C CA . ALA A 1 97 ? 16.646 -6.917 -16.007 1.00 81.69 97 ALA A CA 1
ATOM 738 C C . ALA A 1 97 ? 16.460 -6.075 -17.287 1.00 81.69 97 ALA A C 1
ATOM 740 O O . ALA A 1 97 ? 15.897 -6.585 -18.255 1.00 81.69 97 ALA A O 1
ATOM 741 N N . HIS A 1 98 ? 16.863 -4.796 -17.293 1.00 75.50 98 HIS A N 1
ATOM 742 C CA . HIS A 1 98 ? 16.623 -3.844 -18.391 1.00 75.50 98 HIS A CA 1
ATOM 743 C C . HIS A 1 98 ? 15.170 -3.854 -18.903 1.00 75.50 98 HIS A C 1
ATOM 745 O O . HIS A 1 98 ? 14.902 -3.807 -20.103 1.00 75.50 98 HIS A O 1
ATOM 751 N N . SER A 1 99 ? 14.220 -3.972 -17.975 1.00 72.62 99 SER A N 1
ATOM 752 C CA . SER A 1 99 ? 12.792 -4.146 -18.262 1.00 72.62 99 SER A CA 1
ATOM 753 C C . SER A 1 99 ? 11.913 -3.033 -17.695 1.00 72.62 99 SER A C 1
ATOM 755 O O . SER A 1 99 ? 10.690 -3.103 -17.834 1.00 72.62 99 SER A O 1
ATOM 757 N N . CYS A 1 100 ? 12.511 -2.002 -17.089 1.00 68.00 100 CYS A N 1
ATOM 758 C CA . CYS A 1 100 ? 11.782 -0.782 -16.744 1.00 68.00 100 CYS A CA 1
ATOM 759 C C . CYS A 1 100 ? 11.111 -0.211 -18.005 1.00 68.00 100 CYS A C 1
ATOM 761 O O . CYS A 1 100 ? 11.618 -0.392 -19.110 1.00 68.00 100 CYS A O 1
ATOM 763 N N . GLY A 1 101 ? 9.929 0.387 -17.857 1.00 60.16 101 GLY A N 1
ATOM 764 C CA . GLY A 1 101 ? 9.127 0.841 -18.999 1.00 60.16 101 GLY A CA 1
ATOM 765 C C . GLY A 1 101 ? 8.125 -0.201 -19.534 1.00 60.16 101 GLY A C 1
ATOM 766 O O . GLY A 1 101 ? 7.122 0.171 -20.149 1.00 60.16 101 GLY A O 1
ATOM 767 N N . ARG A 1 102 ? 8.281 -1.502 -19.236 1.00 64.38 102 ARG A N 1
ATOM 768 C CA . ARG A 1 102 ? 7.295 -2.540 -19.621 1.00 64.38 102 ARG A CA 1
ATOM 769 C C . ARG A 1 102 ? 6.050 -2.526 -18.727 1.00 64.38 102 ARG A C 1
ATOM 771 O O . ARG A 1 102 ? 6.163 -2.105 -17.577 1.00 64.38 102 ARG A O 1
ATOM 778 N N . PRO A 1 103 ? 4.856 -2.891 -19.238 1.00 65.12 103 PRO A N 1
ATOM 779 C CA . PRO A 1 103 ? 3.652 -3.004 -18.410 1.00 65.12 103 PRO A CA 1
ATOM 780 C C . PRO A 1 103 ? 3.912 -3.882 -17.178 1.00 65.12 103 PRO A C 1
ATOM 782 O O . PRO A 1 103 ? 4.624 -4.881 -17.297 1.00 65.12 103 PRO A O 1
ATOM 785 N N . ASP A 1 104 ? 3.395 -3.472 -16.019 1.00 65.56 104 ASP A N 1
ATOM 786 C CA . ASP A 1 104 ? 3.535 -4.167 -14.729 1.00 65.56 104 ASP A CA 1
ATOM 787 C C . ASP A 1 104 ? 4.994 -4.344 -14.242 1.00 65.56 104 ASP A C 1
ATOM 789 O O . ASP A 1 104 ? 5.346 -5.343 -13.606 1.00 65.56 104 ASP A O 1
ATOM 793 N N . LYS A 1 105 ? 5.885 -3.401 -14.587 1.00 63.53 105 LYS A N 1
ATOM 794 C CA . LYS A 1 105 ? 7.296 -3.388 -14.160 1.00 63.53 105 LYS A CA 1
ATOM 795 C C . LYS A 1 105 ? 7.755 -1.993 -13.731 1.00 63.53 105 LYS A C 1
ATOM 797 O O . LYS A 1 105 ? 7.724 -1.055 -14.531 1.00 63.53 105 LYS A O 1
ATOM 802 N N . GLY A 1 106 ? 8.311 -1.911 -12.520 1.00 62.44 106 GLY A N 1
ATOM 803 C CA . GLY A 1 106 ? 8.932 -0.711 -11.950 1.00 62.44 106 GLY A CA 1
ATOM 804 C C . GLY A 1 106 ? 8.057 -0.001 -10.912 1.00 62.44 106 GLY A C 1
ATOM 805 O O . GLY A 1 106 ? 6.940 -0.426 -10.664 1.00 62.44 106 GLY A O 1
ATOM 806 N N . PHE A 1 107 ? 8.593 1.079 -10.331 1.00 65.56 107 PHE A N 1
ATOM 807 C CA . PHE A 1 107 ? 7.984 1.827 -9.222 1.00 65.56 107 PHE A CA 1
ATOM 808 C C . PHE A 1 107 ? 6.861 2.771 -9.678 1.00 65.56 107 PHE A C 1
ATOM 810 O O . PHE A 1 107 ? 7.099 3.627 -10.542 1.00 65.56 107 PHE A O 1
ATOM 817 N N . GLY A 1 108 ? 5.692 2.696 -9.038 1.00 72.25 108 GLY A N 1
ATOM 818 C CA . GLY A 1 108 ? 4.581 3.634 -9.231 1.00 72.25 108 GLY A CA 1
ATOM 819 C C . GLY A 1 108 ? 4.107 4.298 -7.932 1.00 72.25 108 GLY A C 1
ATOM 820 O O . GLY A 1 108 ? 3.636 3.653 -7.004 1.00 72.25 108 GLY A O 1
ATOM 821 N N . VAL A 1 109 ? 4.139 5.635 -7.860 1.00 74.12 109 VAL A N 1
ATOM 822 C CA . VAL A 1 109 ? 3.553 6.382 -6.719 1.00 74.12 109 VAL A CA 1
ATOM 823 C C . VAL A 1 109 ? 2.036 6.214 -6.682 1.00 74.12 109 VAL A C 1
ATOM 825 O O . VAL A 1 109 ? 1.424 6.243 -5.616 1.00 74.12 109 VAL A O 1
ATOM 828 N N . ILE A 1 110 ? 1.423 6.063 -7.855 1.00 78.69 110 ILE A N 1
ATOM 829 C CA . ILE A 1 110 ? -0.019 5.849 -7.982 1.00 78.69 110 ILE A CA 1
ATOM 830 C C . ILE A 1 110 ? -0.395 4.479 -7.420 1.00 78.69 110 ILE A C 1
ATOM 832 O O . ILE A 1 110 ? -1.361 4.395 -6.668 1.00 78.69 110 ILE A O 1
ATOM 836 N N . ASP A 1 111 ? 0.413 3.458 -7.698 1.00 81.06 111 ASP A N 1
ATOM 837 C CA . ASP A 1 111 ? 0.248 2.102 -7.177 1.00 81.06 111 ASP A CA 1
ATOM 838 C C . ASP A 1 111 ? 0.314 2.077 -5.644 1.00 81.06 111 ASP A C 1
ATOM 840 O O . ASP A 1 111 ? -0.618 1.604 -4.991 1.00 81.06 111 ASP A O 1
ATOM 844 N N . LEU A 1 112 ? 1.306 2.759 -5.057 1.00 83.69 112 LEU A N 1
ATOM 845 C CA . LEU A 1 112 ? 1.366 2.977 -3.607 1.00 83.69 112 LEU A CA 1
ATOM 846 C C . LEU A 1 112 ? 0.106 3.684 -3.071 1.00 83.69 112 LEU A C 1
ATOM 848 O O . LEU A 1 112 ? -0.373 3.396 -1.973 1.00 83.69 112 LEU A O 1
ATOM 852 N N . GLY A 1 113 ? -0.453 4.621 -3.838 1.00 86.19 113 GLY A N 1
ATOM 853 C CA . GLY A 1 113 ? -1.729 5.259 -3.520 1.00 86.19 113 GLY A CA 1
ATOM 854 C C . GLY A 1 113 ? -2.896 4.268 -3.479 1.00 86.19 113 GLY A C 1
ATOM 855 O O . GLY A 1 113 ? -3.745 4.363 -2.590 1.00 86.19 113 GLY A O 1
ATOM 856 N N . TYR A 1 114 ? -2.928 3.297 -4.394 1.00 86.19 114 TYR A N 1
ATOM 857 C CA . TYR A 1 114 ? -3.927 2.230 -4.403 1.00 86.19 114 TYR A CA 1
ATOM 858 C C . TYR A 1 114 ? -3.737 1.243 -3.245 1.00 86.19 114 TYR A C 1
ATOM 860 O O . TYR A 1 114 ? -4.740 0.876 -2.629 1.00 86.19 114 TYR A O 1
ATOM 868 N N . ASP A 1 115 ? -2.501 0.898 -2.868 1.00 87.00 115 ASP A N 1
ATOM 869 C CA . ASP A 1 115 ? -2.225 0.103 -1.660 1.00 87.00 115 ASP A CA 1
ATOM 870 C C . ASP A 1 115 ? -2.811 0.783 -0.409 1.00 87.00 115 ASP A C 1
ATOM 872 O O . ASP A 1 115 ? -3.538 0.179 0.388 1.00 87.00 115 ASP A O 1
ATOM 876 N N . LEU A 1 116 ? -2.547 2.086 -0.260 1.00 90.69 116 LEU A N 1
ATOM 877 C CA . LEU A 1 116 ? -3.067 2.894 0.844 1.00 90.69 116 LEU A CA 1
ATOM 878 C C . LEU A 1 116 ? -4.596 2.979 0.835 1.00 90.69 116 LEU A C 1
ATOM 880 O O . LEU A 1 116 ? -5.221 2.906 1.895 1.00 90.69 116 LEU A O 1
ATOM 884 N N . ALA A 1 117 ? -5.204 3.131 -0.343 1.00 90.56 117 ALA A N 1
ATOM 885 C CA . ALA A 1 117 ? -6.654 3.167 -0.487 1.00 90.56 117 ALA A CA 1
ATOM 886 C C . ALA A 1 117 ? -7.290 1.831 -0.078 1.00 90.56 117 ALA A C 1
ATOM 888 O O . ALA A 1 117 ? -8.274 1.830 0.664 1.00 90.56 117 ALA A O 1
ATOM 889 N N . GLY A 1 118 ? -6.705 0.706 -0.497 1.00 89.75 118 GLY A N 1
ATOM 890 C CA . GLY A 1 118 ? -7.130 -0.632 -0.089 1.00 89.75 118 GLY A CA 1
ATOM 891 C C . GLY A 1 118 ? -7.077 -0.813 1.426 1.00 89.75 118 GLY A C 1
ATOM 892 O O . GLY A 1 118 ? -8.077 -1.188 2.040 1.00 89.75 118 GLY A O 1
ATOM 893 N N . ALA A 1 119 ? -5.950 -0.455 2.046 1.00 91.50 119 ALA A N 1
ATOM 894 C CA . ALA A 1 119 ? -5.781 -0.518 3.497 1.00 91.50 119 ALA A CA 1
ATOM 895 C C . ALA A 1 119 ? -6.795 0.364 4.248 1.00 91.50 119 ALA A C 1
ATOM 897 O O . ALA A 1 119 ? -7.430 -0.070 5.209 1.00 91.50 119 ALA A O 1
ATOM 898 N N . ALA A 1 120 ? -7.013 1.597 3.782 1.00 91.25 120 ALA A N 1
ATOM 899 C CA . ALA A 1 120 ? -7.984 2.504 4.387 1.00 91.25 120 ALA A CA 1
ATOM 900 C C . ALA A 1 120 ? -9.423 1.967 4.293 1.00 91.25 120 ALA A C 1
ATOM 902 O O . ALA A 1 120 ? -10.189 2.079 5.255 1.00 91.25 120 ALA A O 1
ATOM 903 N N . VAL A 1 121 ? -9.796 1.365 3.159 1.00 93.00 121 VAL A N 1
ATOM 904 C CA . VAL A 1 121 ? -11.105 0.719 2.988 1.00 93.00 121 VAL A CA 1
ATOM 905 C C . VAL A 1 121 ? -11.260 -0.456 3.953 1.00 93.00 121 VAL A C 1
ATOM 907 O O . VAL A 1 121 ? -12.314 -0.569 4.583 1.00 93.00 121 VAL A O 1
ATOM 910 N N . THR A 1 122 ? -10.226 -1.281 4.140 1.00 93.00 122 THR A N 1
ATOM 911 C CA . THR A 1 122 ? -10.235 -2.370 5.129 1.00 93.00 122 THR A CA 1
ATOM 912 C C . THR A 1 122 ? -10.492 -1.848 6.544 1.00 93.00 122 THR A C 1
ATOM 914 O O . THR A 1 122 ? -11.398 -2.339 7.225 1.00 93.00 122 THR A O 1
ATOM 917 N N . GLU A 1 123 ? -9.791 -0.797 6.977 1.00 91.31 123 GLU A N 1
ATOM 918 C CA . GLU A 1 123 ? -10.018 -0.187 8.294 1.00 91.31 123 GLU A CA 1
ATOM 919 C C . GLU A 1 123 ? -11.441 0.372 8.449 1.00 91.31 123 GLU A C 1
ATOM 921 O O . GLU A 1 123 ? -12.071 0.187 9.496 1.00 91.31 123 GLU A O 1
ATOM 926 N N . LEU A 1 124 ? -11.982 1.023 7.413 1.00 89.94 124 LEU A N 1
ATOM 927 C CA . LEU A 1 124 ? -13.358 1.530 7.419 1.00 89.94 124 LEU A CA 1
ATOM 928 C C . LEU A 1 124 ? -14.385 0.398 7.510 1.00 89.94 124 LEU A C 1
ATOM 930 O O . LEU A 1 124 ? -15.344 0.505 8.281 1.00 89.94 124 LEU A O 1
ATOM 934 N N . LEU A 1 125 ? -14.175 -0.694 6.770 1.00 89.25 125 LEU A N 1
ATOM 935 C CA . LEU A 1 125 ? -15.023 -1.881 6.826 1.00 89.25 125 LEU A CA 1
ATOM 936 C C . LEU A 1 125 ? -14.996 -2.489 8.226 1.00 89.25 125 LEU A C 1
ATOM 938 O O . LEU A 1 125 ? -16.049 -2.647 8.837 1.00 89.25 125 LEU A O 1
ATOM 942 N N . ILE A 1 126 ? -13.816 -2.745 8.790 1.00 87.25 126 ILE A N 1
ATOM 943 C CA . ILE A 1 126 ? -13.676 -3.314 10.138 1.00 87.25 126 ILE A CA 1
ATOM 944 C C . ILE A 1 126 ? -14.305 -2.396 11.192 1.00 87.25 126 ILE A C 1
ATOM 946 O O . ILE A 1 126 ? -15.011 -2.867 12.090 1.00 87.25 126 ILE A O 1
ATOM 950 N N . ALA A 1 127 ? -14.107 -1.080 11.085 1.00 86.31 127 ALA A N 1
ATOM 951 C CA . ALA A 1 127 ? -14.747 -0.111 11.969 1.00 86.31 127 ALA A CA 1
ATOM 952 C C . ALA A 1 127 ? -16.281 -0.149 11.855 1.00 86.31 127 ALA A C 1
ATOM 954 O O . ALA A 1 127 ? -16.969 -0.075 12.876 1.00 86.31 127 ALA A O 1
ATOM 955 N N . GLY A 1 128 ? -16.819 -0.296 10.641 1.00 84.38 128 GLY A N 1
ATOM 956 C CA . GLY A 1 128 ? -18.248 -0.473 10.388 1.00 84.38 128 GLY A CA 1
ATOM 957 C C . GLY A 1 128 ? -18.793 -1.771 10.986 1.00 84.38 128 GLY A C 1
ATOM 958 O O . GLY A 1 128 ? -19.777 -1.744 11.724 1.00 84.38 128 GLY A O 1
ATOM 959 N N . LEU A 1 129 ? -18.113 -2.895 10.758 1.00 85.06 129 LEU A N 1
ATOM 960 C CA . LEU A 1 129 ? -18.501 -4.210 11.277 1.00 85.06 129 LEU A CA 1
ATOM 961 C C . LEU A 1 129 ? -18.507 -4.242 12.816 1.00 85.06 129 LEU A C 1
ATOM 963 O O . LEU A 1 129 ? -19.410 -4.821 13.419 1.00 85.06 129 LEU A O 1
ATOM 967 N N . LYS A 1 130 ? -17.575 -3.537 13.473 1.00 82.06 130 LYS A N 1
ATOM 968 C CA . LYS A 1 130 ? -17.550 -3.376 14.941 1.00 82.06 130 LYS A CA 1
ATOM 969 C C . LYS A 1 130 ? -18.768 -2.634 15.505 1.00 82.06 130 LYS A C 1
ATOM 971 O O . LYS A 1 130 ? -19.046 -2.766 16.700 1.00 82.06 130 LYS A O 1
ATOM 976 N N . ARG A 1 131 ? -19.487 -1.858 14.684 1.00 83.56 131 ARG A N 1
ATOM 977 C CA . ARG A 1 131 ? -20.716 -1.144 15.077 1.00 83.56 131 ARG A CA 1
ATOM 978 C C . ARG A 1 131 ? -21.977 -1.999 14.939 1.00 83.56 131 ARG A C 1
ATOM 980 O O . ARG A 1 131 ? -23.008 -1.604 15.475 1.00 83.56 131 ARG A O 1
ATOM 987 N N . VAL A 1 132 ? -21.911 -3.155 14.273 1.00 82.69 132 VAL A N 1
ATOM 988 C CA . VAL A 1 132 ? -23.055 -4.062 14.101 1.00 82.69 132 VAL A CA 1
ATOM 989 C C . VAL A 1 132 ? -23.166 -5.004 15.312 1.00 82.69 132 VAL A C 1
ATOM 991 O O . VAL A 1 132 ? -22.253 -5.804 15.558 1.00 82.69 132 VAL A O 1
ATOM 994 N N . PRO A 1 133 ? -24.269 -4.956 16.086 1.00 70.81 133 PRO A N 1
ATOM 995 C CA . PRO A 1 133 ? -24.492 -5.875 17.199 1.00 70.81 133 PRO A CA 1
ATOM 996 C C . PRO A 1 133 ? -24.542 -7.324 16.692 1.00 70.81 133 PRO A C 1
ATOM 998 O O . PRO A 1 133 ? -25.347 -7.654 15.831 1.00 70.81 133 PRO A O 1
ATOM 1001 N N . GLY A 1 134 ? -23.663 -8.187 17.206 1.00 70.44 134 GLY A N 1
ATOM 1002 C CA . GLY A 1 134 ? -23.545 -9.596 16.799 1.00 70.44 134 GLY A CA 1
ATOM 1003 C C . GLY A 1 134 ? -22.272 -9.904 16.011 1.00 70.44 134 GLY A C 1
ATOM 1004 O O . GLY A 1 134 ? -21.609 -10.894 16.308 1.00 70.44 134 GLY A O 1
ATOM 1005 N N . LEU A 1 135 ? -21.848 -9.010 15.111 1.00 68.38 135 LEU A N 1
ATOM 1006 C CA . LEU A 1 135 ? -20.610 -9.193 14.342 1.00 68.38 135 LEU A CA 1
ATOM 1007 C C . LEU A 1 135 ? -19.347 -8.875 15.147 1.00 68.38 135 LEU A C 1
ATOM 1009 O O . LEU A 1 135 ? -18.286 -9.429 14.888 1.00 68.38 135 LEU A O 1
ATOM 1013 N N . LYS A 1 136 ? -19.474 -8.044 16.187 1.00 60.97 136 LYS A N 1
ATOM 1014 C CA . LYS A 1 136 ? -18.379 -7.703 17.108 1.00 60.97 136 LYS A CA 1
ATOM 1015 C C . LYS A 1 136 ? -17.725 -8.920 17.783 1.00 60.97 136 LYS A C 1
ATOM 1017 O O . LYS A 1 136 ? -16.615 -8.792 18.269 1.00 60.97 136 LYS A O 1
ATOM 1022 N N . ARG A 1 137 ? -18.397 -10.079 17.858 1.00 62.47 137 ARG A N 1
ATOM 1023 C CA . ARG A 1 137 ? -17.806 -11.313 18.420 1.00 62.47 137 ARG A CA 1
ATOM 1024 C C . ARG A 1 137 ? -16.911 -12.071 17.433 1.00 62.47 137 ARG A C 1
ATOM 1026 O O . ARG A 1 137 ? -16.233 -12.995 17.861 1.00 62.47 137 ARG A O 1
ATOM 1033 N N . LEU A 1 138 ? -16.954 -11.723 16.146 1.00 61.28 138 LEU A N 1
ATOM 1034 C CA . LEU A 1 138 ? -16.198 -12.376 15.071 1.00 61.28 138 LEU A CA 1
ATOM 1035 C C . LEU A 1 138 ? -14.905 -11.624 14.704 1.00 61.28 138 LEU A C 1
ATOM 1037 O O . LEU A 1 138 ? -14.139 -12.122 13.885 1.00 61.28 138 LEU A O 1
ATOM 1041 N N . LEU A 1 139 ? -14.692 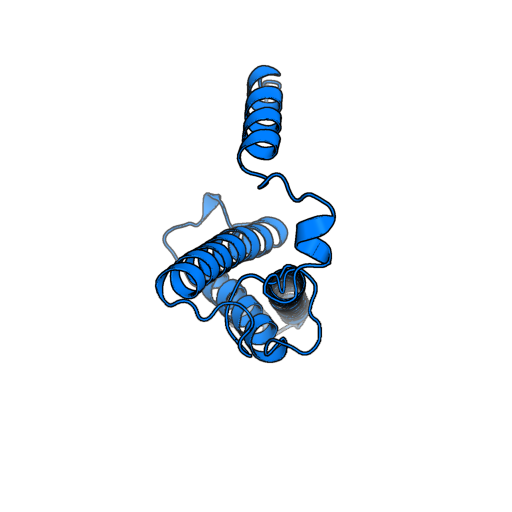-10.437 15.284 1.00 61.91 139 LEU A N 1
ATOM 1042 C CA . LEU A 1 139 ? -13.552 -9.540 15.067 1.00 61.91 139 LEU A CA 1
ATOM 1043 C C . LEU A 1 139 ? -12.777 -9.346 16.368 1.00 61.91 139 LEU A C 1
ATOM 1045 O O . LEU A 1 139 ? -11.540 -9.207 16.288 1.00 61.91 139 LEU A O 1
#

Secondary structure (DSSP, 8-state):
---PPPPHHHHHHHHHHHHHHS----GGGGS-TT--TT-TTSS-HHHHHHHHHHHHHHHTT-TT-TTTSSSHHHHHHHHHHHHHHHHHHHHHHHHHTT-TTSTT-S--HHHHHHHHHHHHHHHHHHHHHTTSTTGGG--

Sequence (139 aa):
MVTSPAPRWLGILVLVATLTLIPRCGVAQFLDPDNKILCWHCNSHNAHFIGGATADAALHFMPFVKQSWETPARRVATVAIAGVGLELADYVQCRQAHSCGRPDKGFGVIDLGYDLAGAAVTELLIAGLKRVPGLKRLL

Radius of gyration: 18.41 Å; chains: 1; bounding box: 44×31×54 Å